Protein AF-A0A966K9L0-F1 (afdb_monomer_lite)

Foldseek 3Di:
DPLVPDDPLLNQLVVQLVVVCVVVVNPDRDPVSSVVSND

Structure (mmCIF, N/CA/C/O backbone):
data_AF-A0A966K9L0-F1
#
_entry.id   AF-A0A966K9L0-F1
#
loop_
_atom_site.group_PDB
_atom_site.id
_atom_site.type_symbol
_atom_site.label_atom_id
_atom_site.label_alt_id
_atom_site.label_comp_id
_atom_site.label_asym_id
_atom_site.label_entity_id
_atom_site.label_seq_id
_atom_site.pdbx_PDB_ins_code
_atom_site.Cartn_x
_atom_site.Cartn_y
_atom_site.Cartn_z
_atom_site.occupancy
_atom_site.B_iso_or_equiv
_atom_site.auth_seq_id
_atom_site.auth_comp_id
_atom_site.auth_asym_id
_atom_site.auth_atom_id
_atom_site.pdbx_PDB_model_num
ATOM 1 N N . MET A 1 1 ? -10.686 7.337 0.161 1.00 77.94 1 MET A N 1
ATOM 2 C CA . MET A 1 1 ? -10.963 6.380 1.260 1.00 77.94 1 MET A CA 1
ATOM 3 C C . MET A 1 1 ? -10.838 7.096 2.600 1.00 77.94 1 MET A C 1
ATOM 5 O O . MET A 1 1 ? -10.095 8.066 2.672 1.00 77.94 1 MET A O 1
ATOM 9 N N . ARG A 1 2 ? -11.543 6.647 3.646 1.00 89.31 2 ARG A N 1
ATOM 10 C CA . ARG A 1 2 ? -11.345 7.123 5.030 1.00 89.31 2 ARG A CA 1
ATOM 11 C C . ARG A 1 2 ? -10.220 6.314 5.694 1.00 89.31 2 ARG A C 1
ATOM 13 O O . ARG A 1 2 ? -10.502 5.322 6.358 1.00 89.31 2 ARG A O 1
ATOM 20 N N . ILE A 1 3 ? -8.962 6.690 5.436 1.00 89.88 3 ILE A N 1
ATOM 21 C CA . ILE A 1 3 ? -7.762 5.963 5.9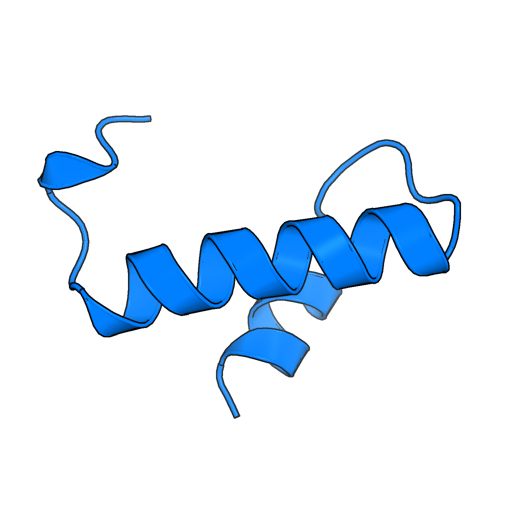16 1.00 89.88 3 ILE A CA 1
ATOM 22 C C . ILE A 1 3 ? -7.725 5.874 7.444 1.00 89.88 3 ILE A C 1
ATOM 24 O O . ILE A 1 3 ? -7.349 4.847 7.996 1.00 89.88 3 ILE A O 1
ATOM 28 N N . ASP A 1 4 ? -8.215 6.913 8.114 1.00 91.56 4 ASP A N 1
ATOM 29 C CA . ASP A 1 4 ? -8.314 7.027 9.569 1.00 91.56 4 ASP A CA 1
ATOM 30 C C . ASP A 1 4 ? -9.148 5.919 10.235 1.00 91.56 4 ASP A C 1
ATOM 32 O O . ASP A 1 4 ? -9.035 5.704 11.439 1.00 91.56 4 ASP A O 1
ATOM 36 N N . LYS A 1 5 ? -9.985 5.208 9.470 1.00 95.62 5 LYS A N 1
ATOM 37 C CA . LYS A 1 5 ? -10.794 4.087 9.969 1.00 95.62 5 LYS A CA 1
ATOM 38 C C . LYS A 1 5 ? -10.145 2.713 9.793 1.00 95.62 5 LYS A C 1
ATOM 40 O O . LYS A 1 5 ? -10.751 1.712 10.169 1.00 95.62 5 LYS A O 1
ATOM 45 N N . LEU A 1 6 ? -8.959 2.650 9.201 1.00 95.69 6 LEU A N 1
ATOM 46 C CA . LEU A 1 6 ? -8.211 1.409 9.013 1.00 95.69 6 LEU A CA 1
ATOM 47 C C . LEU A 1 6 ? -7.316 1.166 10.230 1.00 95.69 6 LEU A C 1
ATOM 49 O O . LEU A 1 6 ? -6.991 2.095 10.968 1.00 95.69 6 LEU A O 1
ATOM 53 N N . THR A 1 7 ? -6.903 -0.079 10.451 1.00 97.06 7 THR A N 1
ATOM 54 C CA . THR A 1 7 ? -5.936 -0.384 11.514 1.00 97.06 7 THR A CA 1
ATOM 55 C C . THR A 1 7 ? -4.586 0.250 11.189 1.00 97.06 7 THR A C 1
ATOM 57 O O . THR A 1 7 ? -4.230 0.361 10.018 1.00 97.06 7 THR A O 1
ATOM 60 N N . THR A 1 8 ? -3.803 0.620 12.204 1.00 96.56 8 THR A N 1
ATOM 61 C CA . THR A 1 8 ? -2.477 1.231 12.002 1.00 96.56 8 THR A CA 1
ATOM 62 C C . THR A 1 8 ? -1.589 0.387 11.084 1.00 96.56 8 THR A C 1
ATOM 64 O O . THR A 1 8 ? -1.058 0.906 10.112 1.00 96.56 8 THR A O 1
ATOM 67 N N . LYS A 1 9 ? -1.544 -0.937 11.295 1.00 96.44 9 LYS A N 1
ATOM 68 C CA . LYS A 1 9 ? -0.755 -1.856 10.458 1.00 96.44 9 LYS A CA 1
ATOM 69 C C . LYS A 1 9 ? -1.201 -1.865 8.990 1.00 96.44 9 LYS A C 1
ATOM 71 O O . LYS A 1 9 ? -0.384 -2.003 8.091 1.00 96.44 9 LYS A O 1
ATOM 76 N N . PHE A 1 10 ? -2.498 -1.707 8.726 1.00 96.62 10 PHE A N 1
ATOM 77 C CA . PHE A 1 10 ? -2.996 -1.635 7.353 1.00 96.62 10 PHE A CA 1
ATOM 78 C C . PHE A 1 10 ? -2.701 -0.275 6.702 1.00 96.62 10 PHE A C 1
ATOM 80 O O . PHE A 1 10 ? -2.481 -0.206 5.497 1.00 96.62 10 PHE A O 1
ATOM 87 N N . GLN A 1 11 ? -2.672 0.807 7.487 1.00 96.75 11 GLN A N 1
ATOM 88 C CA . GLN A 1 11 ? -2.247 2.124 7.001 1.00 96.75 11 GLN A CA 1
ATOM 89 C C . GLN A 1 11 ? -0.759 2.122 6.615 1.00 96.75 11 GLN A C 1
ATOM 91 O O . GLN A 1 11 ? -0.412 2.665 5.570 1.00 96.75 11 GLN A O 1
ATOM 96 N N . GLU A 1 12 ? 0.091 1.471 7.414 1.00 97.19 12 GLU A N 1
ATOM 97 C CA . GLU A 1 12 ? 1.513 1.248 7.106 1.00 97.19 12 GLU A CA 1
ATOM 98 C C . GLU A 1 12 ? 1.675 0.421 5.82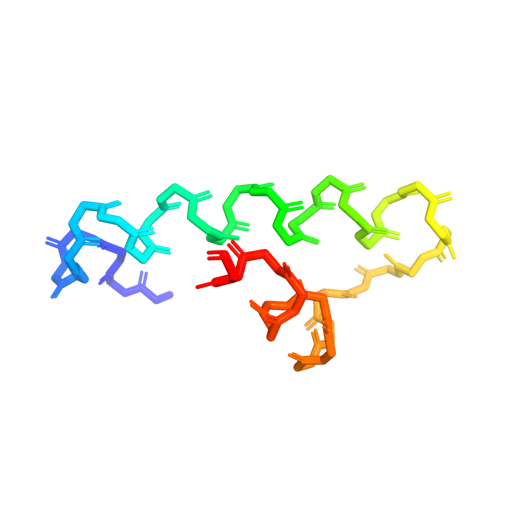1 1.00 97.19 12 GLU A C 1
ATOM 100 O O . GLU A 1 12 ? 2.301 0.885 4.869 1.00 97.19 12 GLU A O 1
ATOM 105 N N . ALA A 1 13 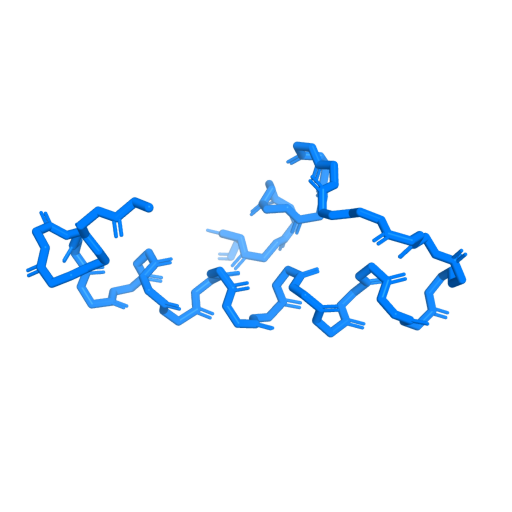? 0.994 -0.729 5.731 1.00 97.94 13 ALA A N 1
ATOM 106 C CA . ALA A 1 13 ? 1.038 -1.594 4.550 1.00 97.94 13 ALA A CA 1
ATOM 107 C C . ALA A 1 13 ? 0.560 -0.892 3.263 1.00 97.94 13 ALA A C 1
ATOM 109 O O . ALA A 1 13 ? 1.078 -1.161 2.183 1.00 97.94 13 ALA A O 1
ATOM 110 N N . LEU A 1 14 ? -0.401 0.036 3.348 1.00 97.19 14 LEU A N 1
ATOM 111 C CA . LEU A 1 14 ? -0.812 0.855 2.200 1.00 97.19 14 LEU A CA 1
ATOM 112 C C . LEU A 1 14 ? 0.308 1.787 1.705 1.00 97.19 14 LEU A C 1
ATOM 114 O O . LEU A 1 14 ? 0.419 2.010 0.498 1.00 97.19 14 LEU A O 1
ATOM 118 N N . GLY A 1 15 ? 1.127 2.327 2.610 1.00 97.25 15 GLY A N 1
ATOM 119 C CA . GLY A 1 15 ? 2.300 3.130 2.254 1.00 97.25 15 GLY A CA 1
ATOM 120 C C . GLY A 1 15 ? 3.399 2.292 1.596 1.00 97.25 15 GLY A C 1
ATOM 121 O O . GLY A 1 15 ? 3.952 2.684 0.564 1.00 97.25 15 GLY A O 1
ATOM 122 N N . ASP A 1 16 ? 3.657 1.103 2.134 1.00 98.06 16 ASP A N 1
ATOM 123 C CA . ASP A 1 16 ? 4.632 0.165 1.570 1.00 98.06 16 ASP A CA 1
ATOM 124 C C . ASP A 1 16 ? 4.182 -0.352 0.193 1.00 98.06 16 ASP A C 1
ATOM 126 O O . ASP A 1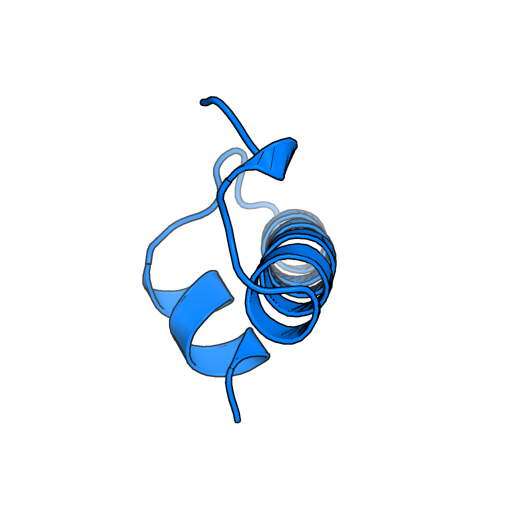 16 ? 4.970 -0.380 -0.755 1.00 98.06 16 ASP A O 1
ATOM 130 N N . ALA A 1 17 ? 2.887 -0.643 0.026 1.00 98.31 17 ALA A N 1
ATOM 131 C CA . ALA A 1 17 ? 2.295 -1.025 -1.256 1.00 98.31 17 ALA A CA 1
ATOM 132 C C . ALA A 1 17 ? 2.445 0.069 -2.327 1.00 98.31 17 ALA A C 1
ATOM 134 O O . ALA A 1 17 ? 2.714 -0.235 -3.490 1.00 98.31 17 ALA A O 1
ATOM 135 N N . GLN A 1 18 ? 2.317 1.346 -1.950 1.00 98.06 18 GLN A N 1
ATOM 136 C CA . GLN A 1 18 ? 2.557 2.465 -2.866 1.00 98.06 18 GLN A CA 1
ATOM 137 C C . GLN A 1 18 ? 4.015 2.513 -3.330 1.00 98.06 18 GLN A C 1
ATOM 139 O O . GLN A 1 18 ? 4.273 2.770 -4.507 1.00 98.06 18 GLN A O 1
ATOM 144 N N . SER A 1 19 ? 4.956 2.256 -2.420 1.00 98.00 19 SER A N 1
ATOM 145 C CA . SER A 1 19 ? 6.383 2.204 -2.745 1.00 98.00 19 SER A CA 1
ATOM 146 C C . SER A 1 19 ? 6.694 1.049 -3.700 1.00 98.00 19 SER A C 1
ATOM 148 O O . SER A 1 19 ? 7.411 1.253 -4.678 1.00 98.00 19 SER A O 1
ATOM 150 N N . LEU A 1 20 ? 6.091 -0.127 -3.475 1.00 98.12 20 LEU A N 1
ATOM 151 C CA . LEU A 1 20 ? 6.203 -1.286 -4.367 1.00 98.12 20 LEU A CA 1
ATOM 152 C C . LEU A 1 20 ? 5.625 -1.015 -5.761 1.00 98.12 20 LEU A C 1
ATOM 154 O O . LEU A 1 20 ? 6.223 -1.417 -6.756 1.00 98.12 20 LEU A O 1
ATOM 158 N N . ALA A 1 21 ? 4.483 -0.332 -5.856 1.00 98.50 21 ALA A N 1
ATOM 159 C CA . ALA A 1 21 ? 3.906 0.028 -7.150 1.00 98.50 21 ALA A CA 1
ATOM 160 C C . ALA A 1 21 ? 4.838 0.973 -7.925 1.00 98.50 21 ALA A C 1
ATOM 162 O O . ALA A 1 21 ? 5.177 0.706 -9.076 1.00 98.50 21 ALA A O 1
ATOM 163 N N . LEU A 1 22 ? 5.341 2.022 -7.262 1.00 98.19 22 LEU A N 1
ATOM 164 C CA . LEU A 1 22 ? 6.265 2.980 -7.875 1.00 98.19 22 LEU A CA 1
ATOM 165 C C . LEU A 1 22 ? 7.586 2.335 -8.305 1.00 98.19 22 LEU A C 1
ATOM 167 O O . LEU A 1 22 ? 8.094 2.665 -9.371 1.00 98.19 22 LEU A O 1
ATOM 171 N N . SER A 1 23 ? 8.139 1.411 -7.512 1.00 97.69 23 SER A N 1
ATOM 172 C CA . SER A 1 23 ? 9.391 0.732 -7.869 1.00 97.69 23 SER A CA 1
ATOM 173 C C . SER A 1 23 ? 9.261 -0.202 -9.072 1.00 97.69 23 SER A C 1
ATOM 175 O O . SER A 1 23 ? 10.273 -0.555 -9.666 1.00 97.69 23 SER A O 1
ATOM 177 N N . ASN A 1 24 ? 8.038 -0.633 -9.393 1.00 97.62 24 ASN A N 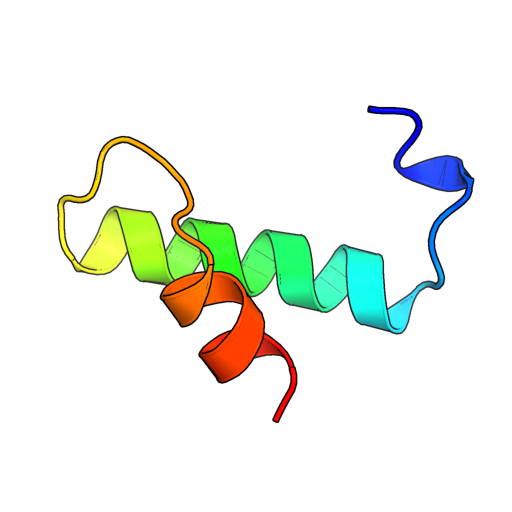1
ATOM 178 C CA . ASN A 1 24 ? 7.734 -1.509 -10.525 1.00 97.62 24 ASN A CA 1
ATOM 179 C C . ASN A 1 24 ? 7.064 -0.749 -11.685 1.00 97.62 24 ASN A C 1
ATOM 181 O O . ASN A 1 24 ? 6.459 -1.378 -12.546 1.00 97.62 24 ASN A O 1
ATOM 185 N N . ASP A 1 25 ? 7.148 0.588 -11.700 1.00 97.75 25 ASP A N 1
ATOM 186 C CA . ASP A 1 25 ? 6.546 1.463 -12.719 1.00 97.75 25 ASP A CA 1
ATOM 187 C C . ASP A 1 25 ? 5.019 1.293 -12.886 1.00 97.75 25 ASP A C 1
ATOM 189 O O . ASP A 1 25 ? 4.429 1.677 -13.902 1.00 97.75 25 ASP A O 1
ATOM 193 N N . ASN A 1 26 ? 4.347 0.776 -11.854 1.00 97.81 26 ASN A N 1
ATOM 194 C CA . ASN A 1 26 ? 2.899 0.628 -11.824 1.00 97.81 26 ASN A CA 1
ATOM 195 C C . ASN A 1 26 ? 2.257 1.946 -11.373 1.00 97.81 26 ASN A C 1
ATOM 197 O O . ASN A 1 26 ? 2.472 2.432 -10.261 1.00 97.81 26 ASN A O 1
ATOM 201 N N . GLN A 1 27 ? 1.429 2.532 -12.242 1.00 96.81 27 GLN A N 1
ATOM 202 C CA . GLN A 1 27 ? 0.765 3.821 -11.992 1.00 96.81 27 GLN A CA 1
ATOM 203 C C . GLN A 1 27 ? -0.296 3.756 -10.885 1.00 96.81 27 GLN A C 1
ATOM 205 O O . GLN A 1 27 ? -0.701 4.788 -10.348 1.00 96.81 27 GLN A O 1
ATOM 210 N N . PHE A 1 28 ? -0.747 2.549 -10.547 1.00 97.88 28 PHE A N 1
ATOM 211 C CA . PHE A 1 28 ? -1.759 2.304 -9.535 1.00 97.88 28 PHE A CA 1
ATOM 212 C C . PHE A 1 28 ? -1.292 1.221 -8.572 1.00 97.88 28 PHE A C 1
ATOM 214 O O . PHE A 1 28 ? -0.555 0.307 -8.938 1.00 97.88 28 PHE A O 1
ATOM 221 N N . ILE A 1 29 ? -1.766 1.309 -7.332 1.00 97.81 29 ILE A N 1
ATOM 222 C CA . ILE A 1 29 ? -1.632 0.208 -6.385 1.00 97.81 29 ILE A CA 1
ATOM 223 C C . ILE A 1 29 ? -2.604 -0.889 -6.816 1.00 97.81 29 ILE A C 1
ATOM 225 O O . ILE A 1 29 ? -3.820 -0.744 -6.674 1.00 97.81 29 ILE A O 1
ATOM 229 N N . GLU A 1 30 ? -2.059 -1.983 -7.324 1.00 97.44 30 GLU A N 1
ATOM 230 C CA . GLU A 1 30 ? -2.805 -3.221 -7.567 1.00 97.44 30 GLU A CA 1
ATOM 231 C C . GLU A 1 30 ? -2.806 -4.140 -6.325 1.00 97.44 30 GLU A C 1
ATOM 233 O O . GLU A 1 30 ? -1.930 -3.991 -5.461 1.00 97.44 30 GLU A O 1
ATOM 238 N N . PRO A 1 31 ? -3.775 -5.070 -6.188 1.00 97.19 31 PRO A N 1
ATOM 239 C CA . PRO A 1 31 ? -3.936 -5.906 -4.994 1.00 97.19 31 PRO A CA 1
ATOM 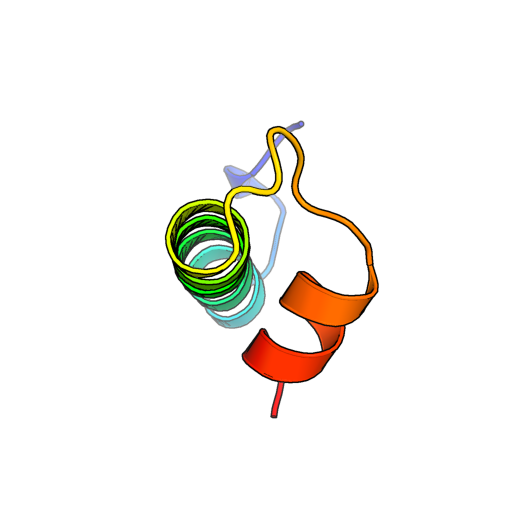240 C C . PRO A 1 31 ? -2.688 -6.697 -4.583 1.00 97.19 31 PRO A C 1
ATOM 242 O O . PRO A 1 31 ? -2.471 -6.904 -3.388 1.00 97.19 31 PRO A O 1
ATOM 245 N N . GLU A 1 32 ? -1.855 -7.114 -5.534 1.00 97.50 32 GLU A N 1
ATOM 246 C CA . GLU A 1 32 ? -0.610 -7.834 -5.269 1.00 97.50 32 GLU A CA 1
ATOM 247 C C . GLU A 1 32 ? 0.403 -7.004 -4.472 1.00 97.50 32 GLU A C 1
ATOM 249 O O . GLU A 1 32 ? 1.080 -7.555 -3.607 1.00 97.50 32 GLU A O 1
ATOM 254 N N . HIS A 1 33 ? 0.463 -5.684 -4.676 1.00 98.38 33 HIS A N 1
ATOM 255 C CA . HIS A 1 33 ? 1.365 -4.809 -3.922 1.00 98.38 33 HIS A CA 1
ATOM 256 C C . HIS A 1 33 ? 0.959 -4.753 -2.452 1.00 98.38 33 HIS A C 1
ATOM 258 O O . HIS A 1 33 ? 1.806 -4.815 -1.564 1.00 98.38 33 HIS A O 1
ATOM 264 N N . LEU A 1 34 ? -0.350 -4.674 -2.195 1.00 97.50 34 LEU A N 1
ATOM 265 C CA . LEU A 1 34 ? -0.880 -4.678 -0.839 1.00 97.50 34 LEU A CA 1
ATOM 266 C C . LEU A 1 34 ? -0.704 -6.046 -0.179 1.00 97.50 34 LEU A C 1
ATOM 268 O O . LEU A 1 34 ? -0.322 -6.109 0.984 1.00 97.50 34 LEU A O 1
ATOM 272 N N . LEU A 1 35 ? -0.933 -7.135 -0.915 1.00 97.31 35 LEU A N 1
ATOM 273 C CA . LEU A 1 35 ? -0.720 -8.484 -0.398 1.00 97.31 35 LEU A CA 1
ATOM 274 C C . LEU A 1 35 ? 0.744 -8.701 0.009 1.00 97.31 35 LEU A C 1
ATOM 276 O O . LEU A 1 35 ? 0.997 -9.229 1.090 1.00 97.31 35 LEU A O 1
ATOM 280 N N . LEU A 1 36 ? 1.692 -8.259 -0.823 1.00 97.25 36 LEU A N 1
ATOM 281 C CA . LEU A 1 36 ? 3.126 -8.330 -0.531 1.00 97.25 36 LEU A CA 1
ATOM 282 C C . LEU A 1 36 ? 3.526 -7.449 0.662 1.00 97.25 36 LEU A C 1
ATOM 284 O O . LEU A 1 36 ? 4.361 -7.863 1.457 1.00 97.25 36 LEU A O 1
ATOM 288 N N . ALA A 1 37 ? 2.910 -6.276 0.817 1.00 97.31 37 ALA A N 1
ATOM 289 C CA . ALA A 1 37 ? 3.163 -5.361 1.931 1.00 97.31 37 ALA A CA 1
ATOM 290 C C . ALA A 1 37 ? 2.532 -5.795 3.273 1.00 97.31 37 ALA A C 1
ATOM 292 O O . ALA A 1 37 ? 2.817 -5.200 4.309 1.00 97.31 37 ALA A O 1
ATOM 293 N N . MET A 1 38 ? 1.647 -6.798 3.279 1.00 95.25 38 MET A N 1
ATOM 294 C CA . MET A 1 38 ? 0.958 -7.274 4.489 1.00 95.25 38 MET A CA 1
ATOM 295 C C . MET A 1 38 ? 1.631 -8.476 5.173 1.00 95.25 38 MET A C 1
ATOM 297 O O . MET A 1 38 ? 1.132 -8.924 6.213 1.00 95.25 38 MET A O 1
ATOM 301 N N . VAL A 1 39 ? 2.721 -8.993 4.597 1.00 88.25 39 VAL A N 1
ATOM 302 C CA . VAL A 1 39 ? 3.532 -10.095 5.147 1.00 88.25 39 VAL A CA 1
ATOM 303 C C . VAL A 1 39 ? 4.388 -9.583 6.303 1.00 88.25 39 VAL A C 1
ATOM 305 O O . VAL A 1 39 ? 4.277 -10.160 7.410 1.00 88.25 39 VAL A O 1
#

Radius of gyration: 9.84 Å; chains: 1; bounding box: 21×17×25 Å

pLDDT: mean 96.08, std 3.83, range [77.94, 98.5]

Secondary structure (DSSP, 8-state):
--GGGS-HHHHHHHHHHHHHHHHTT-SS--HHHHHHHT-

Sequence (39 aa):
MRIDKLTTKFQEALGDAQSLALSNDNQFIEPEHLLLAMV